Protein AF-A0AAU6WQZ3-F1 (afdb_monomer)

Structure (mmCIF, N/CA/C/O backbone):
data_AF-A0AAU6WQZ3-F1
#
_entry.id   AF-A0AAU6WQZ3-F1
#
loop_
_atom_site.group_PDB
_atom_site.id
_atom_site.type_symbol
_atom_site.label_atom_id
_atom_site.label_alt_id
_atom_site.label_comp_id
_atom_site.label_asym_id
_atom_site.label_entity_id
_atom_site.label_seq_id
_atom_site.pdbx_PDB_ins_code
_atom_site.Cartn_x
_atom_site.Cartn_y
_atom_site.Cartn_z
_atom_site.occupancy
_atom_site.B_iso_or_equiv
_atom_site.auth_seq_id
_atom_site.auth_comp_id
_atom_site.auth_asym_id
_atom_site.auth_atom_id
_atom_site.pdbx_PDB_model_num
ATOM 1 N N . MET A 1 1 ? 31.190 -7.833 -6.721 1.00 37.97 1 MET A N 1
ATOM 2 C CA . MET A 1 1 ? 29.765 -7.660 -7.082 1.00 37.97 1 MET A CA 1
ATOM 3 C C . MET A 1 1 ? 28.971 -7.616 -5.792 1.00 37.97 1 MET A C 1
ATOM 5 O O . MET A 1 1 ? 29.256 -8.399 -4.899 1.00 37.97 1 MET A O 1
ATOM 9 N N . ALA A 1 2 ? 28.107 -6.614 -5.654 1.00 42.84 2 ALA A N 1
ATOM 10 C CA . ALA A 1 2 ? 27.479 -6.228 -4.398 1.00 42.84 2 ALA A CA 1
ATOM 11 C C . ALA A 1 2 ? 26.402 -7.231 -3.954 1.00 42.84 2 ALA A C 1
ATOM 13 O O . ALA A 1 2 ? 25.414 -7.427 -4.655 1.00 42.84 2 ALA A O 1
ATOM 14 N N . THR A 1 3 ? 26.572 -7.816 -2.771 1.00 50.75 3 THR A N 1
ATOM 15 C CA . THR A 1 3 ? 25.489 -8.444 -2.008 1.00 50.75 3 THR A CA 1
ATOM 16 C C . THR A 1 3 ? 24.895 -7.384 -1.091 1.00 50.75 3 THR A C 1
ATOM 18 O O . THR A 1 3 ? 25.421 -7.116 -0.012 1.00 50.75 3 THR A O 1
ATOM 21 N N . VAL A 1 4 ? 23.813 -6.755 -1.537 1.00 49.50 4 VAL A N 1
ATOM 22 C CA . VAL A 1 4 ? 22.929 -5.978 -0.662 1.00 49.50 4 VAL A CA 1
ATOM 23 C C . VAL A 1 4 ? 21.554 -6.632 -0.664 1.00 49.50 4 VAL A C 1
ATOM 25 O O . VAL A 1 4 ? 20.562 -6.061 -1.097 1.00 49.50 4 VAL A O 1
ATOM 28 N N . GLU A 1 5 ? 21.474 -7.864 -0.165 1.00 49.53 5 GLU A N 1
ATOM 29 C CA . GLU A 1 5 ? 20.202 -8.378 0.346 1.00 49.53 5 GLU A CA 1
ATOM 30 C C . GLU A 1 5 ? 19.962 -7.726 1.708 1.00 49.53 5 GLU A C 1
ATOM 32 O O . GLU A 1 5 ? 20.178 -8.294 2.776 1.00 49.53 5 GLU A O 1
ATOM 37 N N . SER A 1 6 ? 19.574 -6.450 1.666 1.00 45.69 6 SER A N 1
ATOM 38 C CA . SER A 1 6 ? 18.989 -5.781 2.815 1.00 45.69 6 SER A CA 1
ATOM 39 C C . SER A 1 6 ? 17.628 -6.418 3.058 1.00 45.69 6 SER A C 1
ATOM 41 O O . SER A 1 6 ? 16.619 -6.002 2.489 1.00 45.69 6 SER A O 1
ATOM 43 N N . SER A 1 7 ? 17.618 -7.437 3.915 1.00 47.62 7 SER A N 1
ATOM 44 C CA . SER A 1 7 ? 16.442 -7.949 4.614 1.00 47.62 7 SER A CA 1
ATOM 45 C C . SER A 1 7 ? 15.855 -6.824 5.464 1.00 47.62 7 SER A C 1
ATOM 47 O O . SER A 1 7 ? 16.036 -6.761 6.679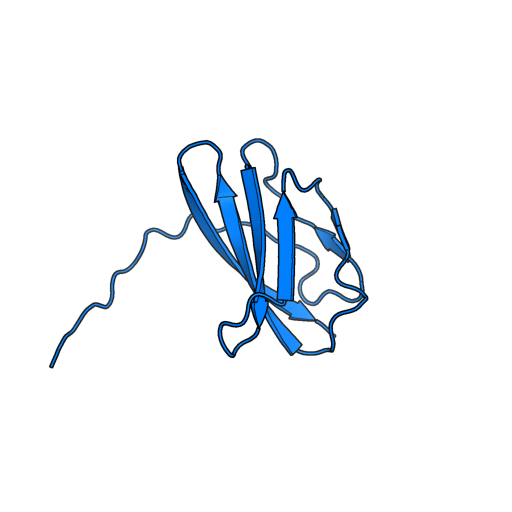 1.00 47.62 7 SER A O 1
ATOM 49 N N . ALA A 1 8 ? 15.201 -5.870 4.802 1.00 49.12 8 ALA A N 1
ATOM 50 C CA . ALA A 1 8 ? 14.405 -4.852 5.447 1.00 49.12 8 ALA A CA 1
ATOM 51 C C . ALA A 1 8 ? 13.352 -5.600 6.257 1.00 49.12 8 ALA A C 1
ATOM 53 O O . ALA A 1 8 ? 12.529 -6.310 5.679 1.00 49.12 8 ALA A O 1
ATOM 54 N N . LYS A 1 9 ? 13.435 -5.480 7.587 1.00 44.78 9 LYS A N 1
ATOM 55 C CA . LYS A 1 9 ? 12.402 -5.875 8.547 1.00 44.78 9 LYS A CA 1
ATOM 56 C C . LYS A 1 9 ? 11.078 -5.319 8.033 1.00 44.78 9 LYS A C 1
ATOM 58 O O . LYS A 1 9 ? 10.767 -4.145 8.216 1.00 44.78 9 LYS A O 1
ATOM 63 N N . LYS A 1 10 ? 10.362 -6.130 7.265 1.00 52.19 10 LYS A N 1
ATOM 64 C CA . LYS A 1 10 ? 9.183 -5.688 6.549 1.00 52.19 10 LYS A CA 1
ATOM 65 C C . LYS A 1 10 ? 8.074 -5.782 7.566 1.00 52.19 10 LYS A C 1
ATOM 67 O O . LYS A 1 10 ? 7.633 -6.880 7.873 1.00 52.19 10 LYS A O 1
ATOM 72 N N . SER A 1 11 ? 7.674 -4.654 8.139 1.00 58.03 11 SER A N 1
ATOM 73 C CA . SER A 1 11 ? 6.373 -4.588 8.790 1.00 58.03 11 SER A CA 1
ATOM 74 C C . SER A 1 11 ? 5.360 -5.103 7.765 1.00 58.03 11 SER A C 1
ATOM 76 O O . SER A 1 11 ? 5.151 -4.502 6.710 1.00 58.03 11 SER A O 1
ATOM 78 N N . GLU A 1 12 ? 4.859 -6.316 7.985 1.00 65.88 12 GLU A N 1
ATOM 79 C CA . GLU A 1 12 ? 3.989 -7.004 7.040 1.00 65.88 12 GLU A CA 1
ATOM 80 C C . GLU A 1 12 ? 2.618 -6.348 7.106 1.00 65.88 12 GLU A C 1
ATOM 82 O O . GLU A 1 12 ? 1.766 -6.685 7.929 1.00 65.88 12 GLU A O 1
ATOM 87 N N . ILE A 1 13 ? 2.414 -5.352 6.248 1.00 80.31 13 ILE A N 1
ATOM 88 C CA . ILE A 1 13 ? 1.104 -4.746 6.097 1.00 80.31 13 ILE A CA 1
ATOM 89 C C . ILE A 1 13 ? 0.125 -5.763 5.512 1.00 80.31 13 ILE A C 1
ATOM 91 O O . ILE A 1 13 ? 0.362 -6.363 4.461 1.00 80.31 13 ILE A O 1
ATOM 95 N N . LYS A 1 14 ? -0.995 -5.950 6.212 1.00 84.25 14 LYS A N 1
ATOM 96 C CA . LYS A 1 14 ? -2.074 -6.846 5.802 1.00 84.25 14 LYS A CA 1
ATOM 97 C C . LYS A 1 14 ? -3.017 -6.109 4.862 1.00 84.25 14 LYS A C 1
ATOM 99 O O . LYS A 1 14 ? -3.650 -5.127 5.255 1.00 84.25 14 LYS A O 1
ATOM 104 N N . VAL A 1 15 ? -3.122 -6.616 3.640 1.00 87.44 15 VAL A N 1
ATOM 105 C CA . VAL A 1 15 ? -4.050 -6.127 2.617 1.00 87.44 15 VAL A CA 1
ATOM 106 C C . VAL A 1 15 ? -5.025 -7.236 2.231 1.00 87.44 15 VAL A C 1
ATOM 108 O O . VAL A 1 15 ? -4.630 -8.398 2.135 1.00 87.44 15 VAL A O 1
ATOM 111 N N . TYR A 1 16 ? -6.298 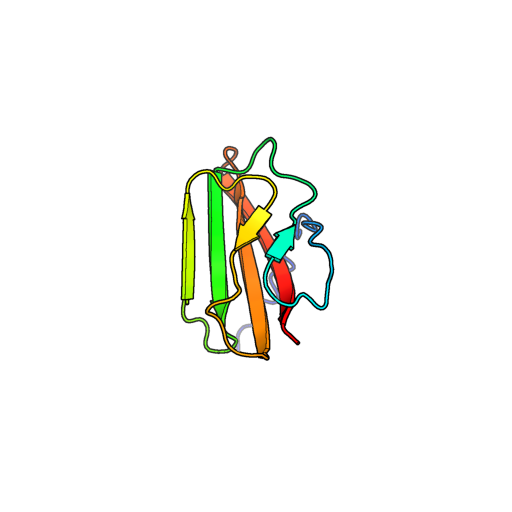-6.904 2.042 1.00 89.06 16 TYR A N 1
ATOM 112 C CA . TYR A 1 16 ? -7.358 -7.864 1.726 1.00 89.06 16 TYR A CA 1
ATOM 113 C C . TYR A 1 16 ? -8.495 -7.201 0.938 1.00 89.06 16 TYR A C 1
ATOM 115 O O . TYR A 1 16 ? -8.688 -6.008 1.068 1.00 89.06 16 TYR A O 1
ATOM 123 N N . PRO A 1 17 ? -9.286 -7.934 0.145 1.00 88.81 17 PRO A N 1
ATOM 124 C CA . PRO A 1 17 ? -9.002 -9.283 -0.323 1.00 88.81 17 PRO A CA 1
ATOM 125 C C . PRO A 1 17 ? -7.799 -9.281 -1.277 1.00 88.81 17 PRO A C 1
ATOM 127 O O . PRO A 1 17 ? -7.587 -8.338 -2.028 1.00 88.81 17 PRO A O 1
ATOM 130 N N . ASN A 1 18 ? -6.994 -10.341 -1.251 1.00 85.00 18 ASN A N 1
ATOM 131 C CA . ASN A 1 18 ? -5.960 -10.579 -2.254 1.00 85.00 18 ASN A CA 1
ATOM 132 C C . ASN A 1 18 ? -6.209 -11.972 -2.846 1.00 85.00 18 ASN A C 1
ATOM 134 O O . ASN A 1 18 ? -6.052 -12.950 -2.112 1.00 85.00 18 ASN A O 1
ATOM 138 N N . PRO A 1 19 ? -6.623 -12.102 -4.120 1.00 88.75 19 PRO A N 1
ATOM 139 C CA . PRO A 1 19 ? -6.736 -11.063 -5.153 1.00 88.75 19 PRO A CA 1
ATOM 140 C C . PRO A 1 19 ? -7.921 -10.095 -4.976 1.00 88.75 19 PRO A C 1
ATOM 142 O O . PRO A 1 19 ? -8.994 -10.515 -4.543 1.00 88.75 19 PRO A O 1
ATOM 145 N N . PHE A 1 20 ? -7.754 -8.830 -5.370 1.00 90.38 20 PHE A N 1
ATOM 146 C CA . PHE A 1 20 ? -8.813 -7.808 -5.376 1.00 90.38 20 PHE A CA 1
ATOM 147 C C . PHE A 1 20 ? -9.367 -7.565 -6.792 1.00 90.38 20 PHE A C 1
ATOM 149 O O . PHE A 1 20 ? -8.718 -7.908 -7.779 1.00 90.38 20 PHE A O 1
ATOM 156 N N . LYS A 1 21 ? -10.566 -6.971 -6.893 1.00 87.62 21 LYS A N 1
ATOM 157 C CA . LYS A 1 21 ? -11.187 -6.549 -8.169 1.00 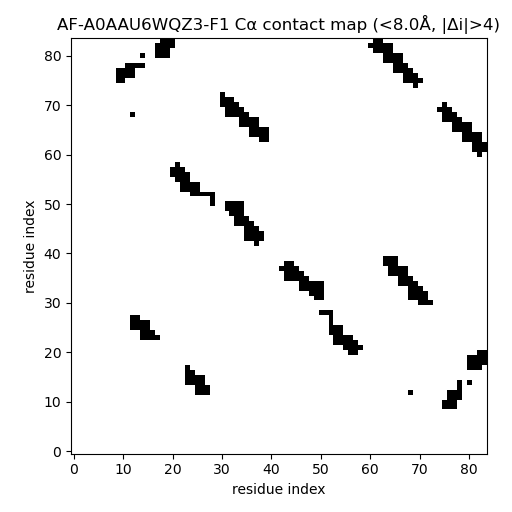87.62 21 LYS A CA 1
ATOM 158 C C . LYS A 1 21 ? -11.120 -5.031 -8.342 1.00 87.62 21 LYS A C 1
ATOM 160 O O . LYS A 1 21 ? -10.390 -4.508 -9.181 1.00 87.62 21 LYS A O 1
ATOM 165 N N . GLU A 1 22 ? -11.859 -4.312 -7.504 1.00 88.19 22 GLU A N 1
ATOM 166 C CA . GLU A 1 22 ? -12.010 -2.855 -7.611 1.00 88.19 22 GLU A CA 1
ATOM 167 C C . GLU A 1 22 ? -11.525 -2.123 -6.366 1.00 88.19 22 GLU A C 1
ATOM 169 O O . GLU A 1 22 ? -10.926 -1.056 -6.478 1.00 88.19 22 GLU A O 1
ATOM 174 N N . VAL A 1 23 ? -11.734 -2.715 -5.191 1.00 89.56 23 VAL A N 1
ATOM 175 C CA . VAL A 1 23 ? -11.361 -2.132 -3.903 1.00 89.56 23 VAL A CA 1
ATOM 176 C C . VAL A 1 23 ? -10.420 -3.080 -3.171 1.00 89.56 23 VAL A C 1
ATOM 178 O O . VAL A 1 23 ? -10.670 -4.285 -3.105 1.00 89.56 23 VAL A O 1
ATOM 181 N N . LEU A 1 24 ? -9.330 -2.530 -2.639 1.00 90.00 24 LEU A N 1
ATOM 182 C CA . LEU A 1 24 ? -8.401 -3.217 -1.748 1.00 90.00 24 LEU A CA 1
ATOM 183 C C . LEU A 1 24 ? -8.466 -2.567 -0.370 1.00 90.00 24 LEU A C 1
ATOM 185 O O . LEU A 1 24 ? -8.374 -1.352 -0.255 1.00 90.00 24 LEU A O 1
ATOM 189 N N . TYR A 1 25 ? -8.569 -3.370 0.672 1.00 89.25 25 TYR A N 1
ATOM 190 C CA . TYR A 1 25 ? -8.603 -2.922 2.052 1.00 89.25 25 TYR A CA 1
ATOM 191 C C . TYR A 1 25 ? -7.262 -3.114 2.743 1.00 89.25 25 TYR A C 1
ATOM 193 O O . TYR A 1 25 ? -6.527 -4.067 2.472 1.00 89.25 25 TYR A O 1
ATOM 201 N N . ILE A 1 26 ? -6.960 -2.211 3.671 1.00 87.88 26 ILE A N 1
ATOM 202 C CA . ILE A 1 26 ? -5.751 -2.242 4.491 1.00 87.88 26 ILE A CA 1
ATOM 203 C C . ILE A 1 26 ? -6.166 -2.438 5.952 1.00 87.88 26 ILE A C 1
ATOM 205 O O . ILE A 1 26 ? -6.956 -1.664 6.488 1.00 87.88 26 ILE A O 1
ATOM 209 N N . ALA A 1 27 ? -5.637 -3.478 6.606 1.00 81.69 27 ALA A N 1
ATOM 210 C CA . ALA A 1 27 ? -5.988 -3.798 7.996 1.00 81.69 27 ALA A CA 1
ATOM 211 C C . ALA A 1 27 ? -5.454 -2.772 9.006 1.00 81.69 27 ALA A C 1
ATOM 213 O O . ALA A 1 27 ? -5.981 -2.669 10.109 1.00 81.69 27 ALA A O 1
ATOM 214 N N . ASP A 1 28 ? -4.411 -2.035 8.628 1.00 74.69 28 ASP A N 1
ATOM 215 C CA . ASP A 1 28 ? -3.651 -1.166 9.516 1.00 74.69 28 ASP A CA 1
ATOM 216 C C . ASP A 1 28 ? -3.521 0.240 8.914 1.00 74.69 28 ASP A C 1
ATOM 218 O O . ASP A 1 28 ? -2.560 0.548 8.216 1.00 74.69 28 ASP A O 1
ATOM 222 N N . THR A 1 29 ? -4.545 1.075 9.122 1.00 74.69 29 THR A N 1
ATOM 223 C CA . THR A 1 29 ? -4.584 2.478 8.656 1.00 74.69 29 THR A CA 1
ATOM 224 C C . THR A 1 29 ? -4.384 3.504 9.766 1.00 74.69 29 THR A C 1
ATOM 226 O O . THR A 1 29 ? -4.226 4.688 9.479 1.00 74.69 29 THR A O 1
ATOM 229 N N . LYS A 1 30 ? -4.347 3.070 11.035 1.00 74.25 30 LYS A N 1
ATOM 230 C CA . LYS A 1 30 ? -4.270 3.963 12.207 1.00 74.25 30 LYS A CA 1
ATOM 231 C C . LYS A 1 30 ? -3.071 4.908 12.166 1.00 74.25 30 LYS A C 1
ATOM 233 O O . LYS A 1 30 ? -3.183 6.060 12.579 1.00 74.25 30 LYS A O 1
ATOM 238 N N . GLU A 1 31 ? -1.949 4.437 11.640 1.00 81.69 31 GLU A N 1
ATOM 239 C CA . GLU A 1 31 ? -0.699 5.197 11.597 1.00 81.69 31 GLU A CA 1
ATOM 240 C C . GLU A 1 31 ? -0.222 5.458 10.170 1.00 81.69 31 GLU A C 1
ATOM 242 O O . GLU A 1 31 ? 0.927 5.834 9.950 1.00 81.69 31 GLU A O 1
ATOM 247 N N . VAL A 1 32 ? -1.101 5.297 9.182 1.00 86.81 32 VAL A N 1
ATOM 248 C CA . VAL A 1 32 ? -0.748 5.501 7.780 1.00 86.81 32 VAL A CA 1
ATOM 249 C C . VAL A 1 32 ? -0.774 6.987 7.441 1.00 86.81 32 VAL A C 1
ATOM 251 O O . VAL A 1 32 ? -1.731 7.705 7.721 1.00 86.81 32 VAL A O 1
ATOM 254 N N . LYS A 1 33 ? 0.311 7.455 6.826 1.00 89.00 33 LYS A N 1
ATOM 255 C CA . LYS A 1 33 ? 0.451 8.805 6.276 1.00 89.00 33 LYS A CA 1
ATOM 256 C C . LYS A 1 33 ? 0.033 8.836 4.807 1.00 89.00 33 LYS A C 1
ATOM 258 O O . LYS A 1 33 ? -0.730 9.705 4.395 1.00 89.00 33 LYS A O 1
ATOM 263 N N . SER A 1 34 ? 0.524 7.879 4.023 1.00 90.06 34 SER A N 1
ATOM 264 C CA . SER A 1 34 ? 0.305 7.829 2.574 1.00 90.06 34 SER A CA 1
ATOM 265 C C . SER A 1 34 ? 0.433 6.398 2.066 1.00 90.06 34 SER A C 1
ATOM 267 O O . SER A 1 34 ? 1.250 5.633 2.577 1.00 90.06 34 SER A O 1
ATOM 269 N N . VAL A 1 35 ? -0.314 6.043 1.024 1.00 90.50 35 VAL A N 1
ATOM 270 C CA . VAL A 1 35 ? -0.155 4.776 0.304 1.00 90.50 35 VAL A CA 1
ATOM 271 C C . VAL A 1 35 ? 0.130 5.060 -1.160 1.00 90.50 35 VAL A C 1
ATOM 273 O O . VAL A 1 35 ? -0.596 5.801 -1.813 1.00 90.50 35 VAL A O 1
ATOM 276 N N . SER A 1 36 ? 1.172 4.431 -1.683 1.00 91.06 36 SER A N 1
ATOM 277 C CA . SER A 1 36 ? 1.545 4.465 -3.089 1.00 91.06 36 SER A CA 1
ATOM 278 C C . SER A 1 36 ? 1.478 3.064 -3.669 1.00 91.06 36 SER A C 1
ATOM 280 O O . SER A 1 36 ? 2.087 2.127 -3.159 1.00 91.06 36 SER A O 1
ATOM 282 N N . VAL A 1 37 ? 0.750 2.927 -4.764 1.00 91.56 37 VAL A N 1
ATOM 283 C CA . VAL A 1 37 ? 0.630 1.701 -5.538 1.00 91.56 37 VAL A CA 1
ATOM 284 C C . VAL A 1 37 ? 1.532 1.822 -6.751 1.00 91.56 37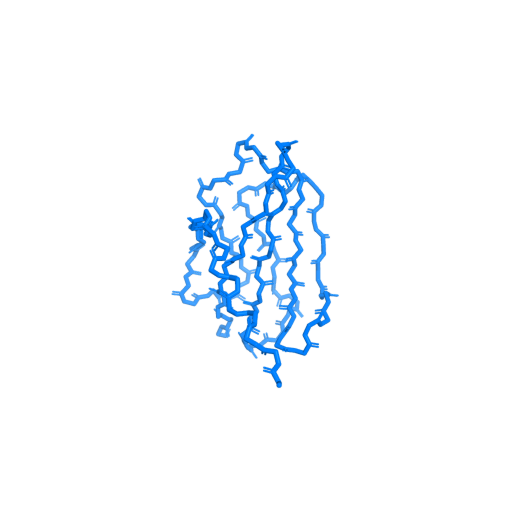 VAL A C 1
ATOM 286 O O . VAL A 1 37 ? 1.402 2.764 -7.532 1.00 91.56 37 VAL A O 1
ATOM 289 N N . ALA A 1 38 ? 2.445 0.872 -6.901 1.00 91.81 38 ALA A N 1
ATOM 290 C CA . ALA A 1 38 ? 3.346 0.766 -8.034 1.00 91.81 38 ALA A CA 1
ATOM 291 C C . ALA A 1 38 ? 3.097 -0.524 -8.818 1.00 91.81 38 ALA A C 1
ATOM 293 O O . ALA A 1 38 ? 2.728 -1.548 -8.250 1.00 91.81 38 ALA A O 1
ATOM 294 N N . ASP A 1 39 ? 3.299 -0.471 -10.126 1.00 91.12 39 ASP A N 1
ATOM 295 C CA . ASP A 1 39 ? 3.289 -1.646 -10.997 1.00 91.12 39 ASP A CA 1
ATOM 296 C C . ASP A 1 39 ? 4.611 -2.442 -10.889 1.00 9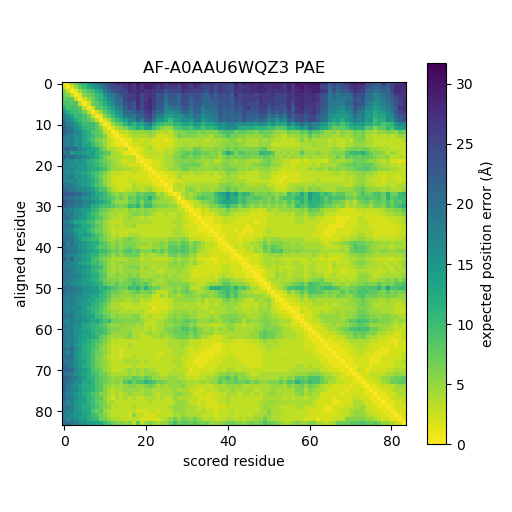1.12 39 ASP A C 1
ATOM 298 O O . ASP A 1 39 ? 5.590 -1.959 -10.310 1.00 91.12 39 ASP A O 1
ATOM 302 N N . VAL A 1 40 ? 4.677 -3.645 -11.475 1.00 86.00 40 VAL A N 1
ATOM 303 C CA . VAL A 1 40 ? 5.910 -4.454 -11.578 1.00 86.00 40 VAL A CA 1
ATOM 304 C C . VAL A 1 40 ? 7.085 -3.705 -12.212 1.00 86.00 40 VAL A C 1
ATOM 306 O O . VAL A 1 40 ? 8.236 -3.998 -11.901 1.00 86.00 40 VAL A O 1
ATOM 309 N N . SER A 1 41 ? 6.807 -2.701 -13.048 1.00 87.12 41 SER A N 1
ATOM 310 C CA . SER A 1 41 ? 7.827 -1.834 -13.657 1.00 87.12 41 SER A CA 1
ATOM 311 C C . SER A 1 41 ? 8.383 -0.763 -12.700 1.00 87.12 41 SER A C 1
ATOM 313 O O . SER A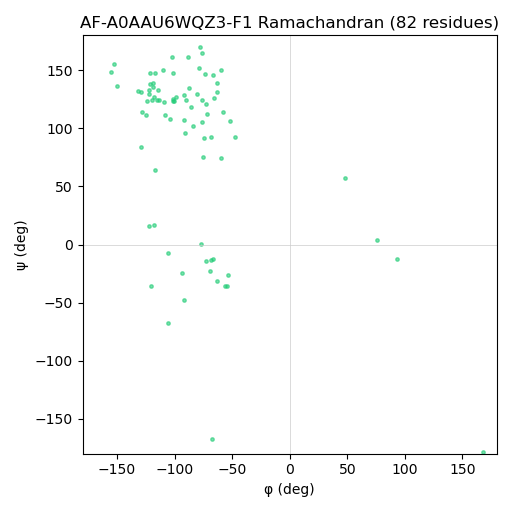 1 41 ? 9.176 0.078 -13.116 1.00 87.12 41 SER A O 1
ATOM 315 N N . GLY A 1 42 ? 7.920 -0.713 -11.444 1.00 83.56 42 GLY A N 1
ATOM 316 C CA . GLY A 1 42 ? 8.301 0.304 -10.455 1.00 83.56 42 GLY A CA 1
ATOM 317 C C . GLY A 1 42 ? 7.641 1.673 -10.662 1.00 83.56 42 GLY A C 1
ATOM 318 O O . GLY A 1 42 ? 7.923 2.615 -9.922 1.00 83.56 42 GLY A O 1
ATOM 319 N N . ARG A 1 43 ? 6.744 1.804 -11.647 1.00 88.19 43 ARG A N 1
ATOM 320 C CA . ARG A 1 43 ? 5.979 3.034 -11.882 1.00 88.19 43 ARG A CA 1
ATOM 321 C C . ARG A 1 43 ? 4.865 3.156 -10.856 1.00 88.19 43 ARG A C 1
ATOM 323 O O . ARG A 1 43 ? 4.027 2.264 -10.762 1.00 88.19 43 ARG A O 1
ATOM 330 N N . VAL A 1 44 ? 4.836 4.270 -10.128 1.00 90.75 44 VAL A N 1
ATOM 331 C CA . VAL A 1 44 ? 3.739 4.601 -9.214 1.00 90.75 44 VAL A CA 1
ATOM 332 C C . VAL A 1 44 ? 2.516 4.974 -10.044 1.00 90.75 44 VAL A C 1
ATOM 334 O O . VAL A 1 44 ? 2.518 5.978 -10.748 1.00 90.75 44 VAL A O 1
ATOM 337 N N . VAL A 1 45 ? 1.492 4.131 -9.981 1.00 90.25 45 VAL A N 1
ATOM 338 C CA . VAL A 1 45 ? 0.243 4.283 -10.736 1.00 90.25 45 VAL A CA 1
ATOM 339 C C . VAL A 1 45 ? -0.825 5.014 -9.932 1.00 90.25 45 VAL A C 1
ATOM 341 O O . VAL A 1 45 ? -1.718 5.624 -10.510 1.00 90.25 45 VAL A O 1
ATOM 344 N N . LYS A 1 46 ? -0.743 4.971 -8.597 1.00 88.81 46 LYS A N 1
ATOM 345 C CA . LYS A 1 46 ? -1.679 5.673 -7.717 1.00 88.81 46 LYS A CA 1
ATOM 346 C C . LYS A 1 46 ? -0.987 6.058 -6.418 1.00 88.81 46 LYS A C 1
ATOM 348 O O . LYS A 1 46 ? -0.279 5.241 -5.841 1.00 88.81 46 LYS A O 1
ATOM 353 N N . THR A 1 47 ? -1.217 7.275 -5.944 1.00 89.69 47 THR A N 1
ATOM 354 C CA . THR A 1 47 ? -0.780 7.730 -4.619 1.00 89.69 47 THR A CA 1
ATOM 355 C C . THR A 1 47 ? -1.973 8.339 -3.915 1.00 89.69 47 THR A C 1
ATOM 357 O O . THR A 1 47 ? -2.707 9.126 -4.503 1.00 89.69 47 THR A O 1
ATOM 360 N N . ILE A 1 48 ? -2.184 7.928 -2.673 1.00 88.38 48 ILE A N 1
ATOM 361 C CA . ILE A 1 48 ? -3.316 8.329 -1.854 1.00 88.38 48 ILE A CA 1
ATOM 362 C C . ILE A 1 48 ? -2.738 8.819 -0.535 1.00 88.38 48 ILE A C 1
ATOM 364 O O . ILE A 1 48 ? -2.112 8.063 0.211 1.00 88.38 48 ILE A O 1
ATOM 368 N N . GLU A 1 49 ? -2.905 10.106 -0.274 1.00 87.31 49 GLU A N 1
ATOM 369 C CA . GLU A 1 49 ? -2.505 10.732 0.980 1.00 87.31 49 GLU A CA 1
ATOM 370 C C . GLU A 1 49 ? -3.641 10.603 1.990 1.00 87.31 49 GLU A C 1
ATOM 372 O O . GLU A 1 49 ? -4.797 10.824 1.643 1.00 87.31 49 GLU A O 1
ATOM 377 N N . ASN A 1 50 ? -3.320 10.228 3.231 1.00 80.25 50 ASN A N 1
ATOM 378 C CA . ASN A 1 50 ? -4.303 9.884 4.265 1.00 80.25 50 ASN A CA 1
ATOM 379 C C . ASN A 1 50 ? -5.381 8.902 3.753 1.00 80.25 50 ASN A C 1
ATOM 381 O O . ASN A 1 50 ? -6.572 9.215 3.791 1.00 80.25 50 ASN A O 1
ATOM 385 N N . PRO A 1 51 ? -4.982 7.721 3.241 1.00 80.50 51 PRO A N 1
ATOM 386 C CA . PRO A 1 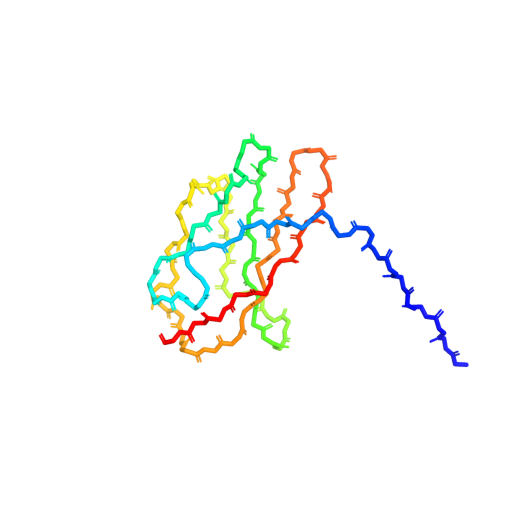51 ? -5.943 6.741 2.769 1.00 80.50 51 PRO A CA 1
ATOM 387 C C . PRO A 1 51 ? -6.812 6.271 3.932 1.00 80.50 51 PRO A C 1
ATOM 389 O O . PRO A 1 51 ? -6.321 6.011 5.034 1.00 80.50 51 PRO A O 1
ATOM 392 N N . GLY A 1 52 ? -8.105 6.122 3.659 1.00 81.25 52 GLY A N 1
ATOM 393 C CA . GLY A 1 52 ? -8.980 5.347 4.523 1.00 81.25 52 GLY A CA 1
ATOM 394 C C . GLY A 1 52 ? -8.623 3.860 4.480 1.00 81.25 52 GLY A C 1
ATOM 395 O O . GLY A 1 52 ? -7.603 3.437 3.936 1.00 81.25 52 GLY A O 1
ATOM 396 N N . ASN A 1 53 ? -9.510 3.038 5.028 1.00 84.62 53 ASN A N 1
ATOM 397 C CA . ASN A 1 53 ? -9.386 1.581 4.996 1.00 84.62 53 ASN A CA 1
ATOM 398 C C . ASN A 1 53 ? -9.557 0.995 3.593 1.00 84.62 53 ASN A C 1
ATOM 400 O O . ASN A 1 53 ? -9.229 -0.171 3.411 1.00 84.62 53 ASN A O 1
ATOM 404 N N . GLU A 1 54 ? -10.049 1.784 2.636 1.00 87.12 54 GLU A N 1
ATOM 405 C CA . GLU A 1 54 ? -10.472 1.355 1.304 1.00 87.12 54 GLU A CA 1
ATOM 406 C C . GLU A 1 54 ? -9.646 2.068 0.232 1.00 87.12 54 GLU A C 1
ATOM 408 O O . GLU A 1 54 ? -9.579 3.298 0.174 1.00 87.12 54 GLU A O 1
ATOM 413 N N . LEU A 1 55 ? -9.014 1.292 -0.641 1.00 87.50 55 LEU A N 1
ATOM 414 C CA . LEU A 1 55 ? -8.286 1.779 -1.801 1.00 87.50 55 LEU A CA 1
ATOM 415 C C . LEU A 1 55 ? -9.058 1.443 -3.069 1.00 87.50 55 LEU A C 1
ATOM 417 O O . LEU A 1 55 ? -9.110 0.288 -3.491 1.00 87.50 55 LEU A O 1
ATOM 421 N N . HIS A 1 56 ? -9.585 2.477 -3.717 1.00 87.56 56 HIS A N 1
ATOM 422 C CA . HIS A 1 56 ? -10.233 2.359 -5.018 1.00 87.56 56 HIS A CA 1
ATOM 423 C C . HIS A 1 56 ? -9.182 2.211 -6.120 1.00 87.56 56 HIS A C 1
ATOM 425 O O . HIS A 1 56 ? -8.504 3.163 -6.514 1.00 87.56 56 HIS A O 1
ATOM 431 N N . LEU A 1 57 ? -9.056 0.991 -6.623 1.00 87.31 57 LEU A N 1
ATOM 432 C CA . LEU A 1 57 ? -8.078 0.553 -7.615 1.00 87.31 57 LEU A CA 1
ATOM 433 C C . LEU A 1 57 ? -8.771 -0.031 -8.861 1.00 87.31 57 LEU A C 1
ATOM 435 O O . LEU A 1 57 ? -8.130 -0.706 -9.664 1.00 87.31 57 LEU A O 1
ATOM 439 N N . GLY A 1 58 ? -10.074 0.227 -9.032 1.00 84.06 58 GLY A N 1
ATOM 440 C CA . GLY A 1 58 ? -10.904 -0.220 -10.159 1.00 84.06 58 GLY A CA 1
ATOM 441 C C . GLY A 1 58 ? -10.350 0.169 -11.528 1.00 84.06 58 GLY A C 1
ATOM 442 O O . GLY A 1 58 ? -10.370 -0.647 -12.441 1.00 84.06 58 GLY A O 1
ATOM 443 N N . GLU A 1 59 ? -9.739 1.347 -11.617 1.00 85.25 59 GLU A N 1
ATOM 444 C CA . GLU A 1 59 ? -9.169 1.919 -12.844 1.00 85.25 59 GLU A CA 1
ATOM 445 C C . GLU A 1 59 ? -7.873 1.231 -13.311 1.00 85.25 59 GLU A C 1
ATOM 447 O O . GLU A 1 59 ? -7.430 1.438 -14.436 1.00 85.25 59 GLU A O 1
ATOM 452 N N . LEU A 1 60 ? -7.240 0.424 -12.451 1.00 86.12 60 LEU A N 1
ATOM 453 C CA . LEU A 1 60 ? -6.043 -0.342 -12.803 1.00 86.12 60 LEU A CA 1
ATOM 454 C C . LEU A 1 60 ? -6.411 -1.600 -13.597 1.00 86.12 60 LEU A C 1
ATOM 456 O O . LEU A 1 60 ? -7.478 -2.173 -13.395 1.00 86.12 60 LEU A O 1
ATOM 460 N N . HIS A 1 61 ? -5.513 -2.074 -14.457 1.00 87.88 61 HIS A N 1
ATOM 461 C CA . HIS A 1 61 ? -5.686 -3.353 -15.150 1.00 87.88 61 HIS A CA 1
ATOM 462 C C . HIS A 1 61 ? -5.403 -4.552 -14.233 1.00 87.88 61 HIS A C 1
ATOM 464 O O . HIS A 1 61 ? -4.814 -4.416 -13.164 1.00 87.88 61 HIS A O 1
ATOM 470 N N . SER A 1 62 ? -5.825 -5.748 -14.640 1.00 89.00 62 SER A N 1
ATOM 471 C CA . SER A 1 62 ? -5.470 -6.989 -13.944 1.00 89.00 62 SER A CA 1
ATOM 472 C C . SER A 1 62 ? -3.958 -7.211 -14.008 1.00 89.00 62 SER A C 1
ATOM 474 O O . SER A 1 62 ? -3.346 -7.096 -15.069 1.00 89.00 62 SER A O 1
ATOM 476 N N . GLY A 1 63 ? -3.338 -7.508 -12.869 1.00 90.00 63 GLY A N 1
ATOM 477 C CA . GLY A 1 63 ? -1.884 -7.523 -12.765 1.00 90.00 63 GLY A CA 1
ATOM 478 C C . GLY A 1 63 ? -1.377 -7.593 -11.331 1.00 90.00 63 GLY A C 1
ATOM 479 O O . GLY A 1 63 ? -2.146 -7.683 -10.371 1.00 90.00 63 GLY A O 1
ATOM 480 N N . VAL A 1 64 ? -0.055 -7.576 -11.185 1.00 90.62 64 VAL A N 1
ATOM 481 C CA . VAL A 1 64 ? 0.609 -7.572 -9.879 1.00 90.62 64 VAL A CA 1
ATOM 482 C C . VAL A 1 64 ? 1.018 -6.149 -9.538 1.00 90.62 64 VAL A C 1
ATOM 484 O O . VAL A 1 64 ? 1.746 -5.508 -10.287 1.00 90.62 64 VAL A O 1
ATOM 487 N N . TYR A 1 65 ? 0.603 -5.693 -8.363 1.00 91.31 65 TYR A N 1
ATOM 488 C CA . TYR A 1 65 ? 0.908 -4.367 -7.852 1.00 91.31 65 TYR A CA 1
ATOM 489 C C . TYR A 1 65 ? 1.649 -4.450 -6.517 1.00 91.31 65 TYR A C 1
ATOM 491 O O . TYR A 1 65 ? 1.446 -5.351 -5.698 1.00 91.31 65 TYR A O 1
ATOM 499 N N . LEU A 1 66 ? 2.524 -3.480 -6.294 1.00 90.31 66 LEU A N 1
ATOM 500 C CA . LEU A 1 66 ? 3.268 -3.253 -5.066 1.00 90.31 66 LEU A CA 1
ATOM 501 C C . LEU A 1 66 ? 2.631 -2.078 -4.330 1.00 90.31 66 LEU A C 1
ATOM 503 O O . LEU A 1 66 ? 2.759 -0.926 -4.735 1.00 90.31 66 LEU A O 1
ATOM 507 N N . VAL A 1 67 ? 1.948 -2.376 -3.233 1.00 89.75 67 VAL A N 1
ATOM 508 C CA . VAL A 1 67 ? 1.324 -1.383 -2.362 1.00 89.75 67 VAL A CA 1
ATOM 509 C C . VAL A 1 67 ? 2.328 -1.015 -1.284 1.00 89.75 67 VAL A C 1
ATOM 511 O O . VAL A 1 67 ? 2.606 -1.813 -0.393 1.00 89.75 67 VAL A O 1
ATOM 514 N N . THR A 1 68 ? 2.899 0.178 -1.380 1.00 89.56 68 THR A N 1
ATOM 515 C CA . THR A 1 68 ? 3.828 0.732 -0.397 1.00 89.56 68 THR A CA 1
ATOM 516 C C . THR A 1 68 ? 3.106 1.730 0.484 1.00 89.56 68 THR A C 1
ATOM 518 O O . THR A 1 68 ? 2.515 2.692 0.011 1.00 89.56 68 THR A O 1
ATOM 521 N N . VAL A 1 69 ? 3.177 1.512 1.782 1.00 89.00 69 VAL A N 1
ATOM 522 C CA . VAL A 1 69 ? 2.506 2.289 2.808 1.00 89.00 69 VAL A CA 1
ATOM 523 C C . VAL A 1 69 ? 3.567 3.007 3.613 1.00 89.00 69 VAL A C 1
ATOM 525 O O . VAL A 1 69 ? 4.495 2.387 4.125 1.00 89.00 69 VAL A O 1
ATOM 528 N N . THR A 1 70 ? 3.441 4.322 3.692 1.00 88.94 70 THR A N 1
ATOM 529 C CA . THR A 1 70 ? 4.290 5.182 4.508 1.00 88.94 70 THR A CA 1
ATOM 530 C C . THR A 1 70 ? 3.531 5.521 5.774 1.00 88.94 70 THR A C 1
ATOM 532 O O . THR A 1 70 ? 2.424 6.056 5.705 1.00 88.94 70 THR A O 1
ATOM 535 N N . TYR A 1 71 ? 4.124 5.216 6.920 1.00 87.75 71 TYR A N 1
ATOM 536 C CA . TYR A 1 71 ? 3.553 5.491 8.231 1.00 87.75 71 TYR A CA 1
ATOM 537 C C . TYR A 1 71 ? 3.955 6.883 8.713 1.00 87.75 71 TYR A C 1
ATOM 539 O O . TYR A 1 71 ? 4.922 7.479 8.231 1.00 87.75 71 TYR A O 1
ATOM 547 N N . LYS A 1 72 ? 3.211 7.409 9.684 1.00 87.25 72 LYS A N 1
ATOM 548 C CA . LYS A 1 72 ? 3.498 8.699 10.322 1.00 87.25 72 LYS A CA 1
ATOM 549 C C . LYS A 1 72 ? 4.833 8.695 11.069 1.00 87.25 72 LYS A C 1
ATOM 551 O O . LYS A 1 72 ? 5.512 9.713 11.060 1.00 87.25 72 LYS A O 1
ATOM 556 N N . ASP A 1 73 ? 5.231 7.542 11.602 1.00 85.19 73 ASP A N 1
ATOM 557 C CA . ASP A 1 73 ? 6.533 7.301 12.240 1.00 85.19 73 ASP A CA 1
ATOM 558 C C . ASP A 1 73 ? 7.726 7.378 11.255 1.00 85.19 73 ASP A C 1
ATOM 560 O O . ASP A 1 73 ? 8.883 7.451 11.648 1.00 85.19 73 ASP A O 1
ATOM 564 N N . GLY A 1 74 ? 7.465 7.397 9.941 1.00 81.19 74 GLY A N 1
ATOM 565 C CA . GLY A 1 74 ? 8.495 7.409 8.894 1.00 81.19 74 GLY A CA 1
ATOM 566 C C . GLY A 1 74 ? 8.869 6.016 8.380 1.00 81.19 74 GLY A C 1
ATOM 567 O O . GLY A 1 74 ? 9.464 5.894 7.305 1.00 81.19 74 GLY A O 1
ATOM 568 N N . SER A 1 75 ? 8.442 4.970 9.090 1.00 85.31 75 SER A N 1
ATOM 569 C CA . SER A 1 75 ? 8.504 3.577 8.650 1.00 85.31 75 SER A CA 1
ATOM 570 C C . SER A 1 75 ? 7.720 3.348 7.348 1.00 85.31 75 SER A C 1
ATOM 572 O O . SER A 1 75 ? 6.740 4.040 7.055 1.00 85.31 75 SER A O 1
ATOM 574 N N . ARG A 1 76 ? 8.155 2.373 6.538 1.00 86.62 76 ARG A N 1
ATOM 575 C CA . ARG A 1 76 ? 7.523 2.023 5.254 1.00 86.62 76 ARG A CA 1
ATOM 576 C C . ARG A 1 76 ? 7.304 0.516 5.156 1.00 86.62 76 ARG A C 1
ATOM 578 O O . ARG A 1 76 ? 8.236 -0.253 5.376 1.00 86.62 76 ARG A O 1
ATOM 585 N N . SER A 1 77 ? 6.105 0.110 4.757 1.00 87.00 77 SER A N 1
ATOM 586 C CA . SER A 1 77 ? 5.729 -1.293 4.559 1.00 87.00 77 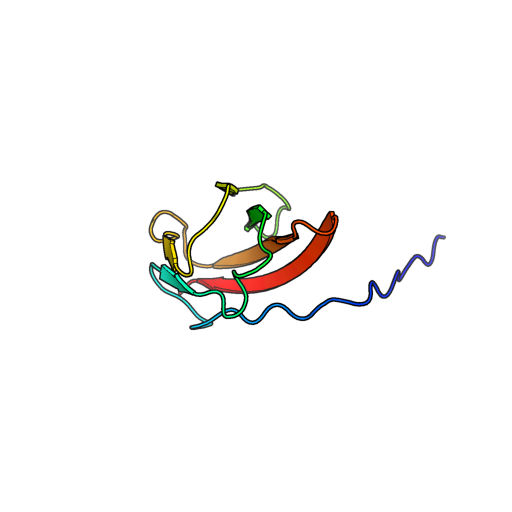SER A CA 1
ATOM 587 C C . SER A 1 77 ? 5.287 -1.511 3.128 1.00 87.00 77 SER A C 1
ATOM 589 O O . SER A 1 77 ? 4.531 -0.709 2.596 1.00 87.00 77 SER A O 1
ATOM 591 N N . THR A 1 78 ? 5.694 -2.611 2.501 1.00 87.44 78 THR A N 1
ATOM 592 C CA .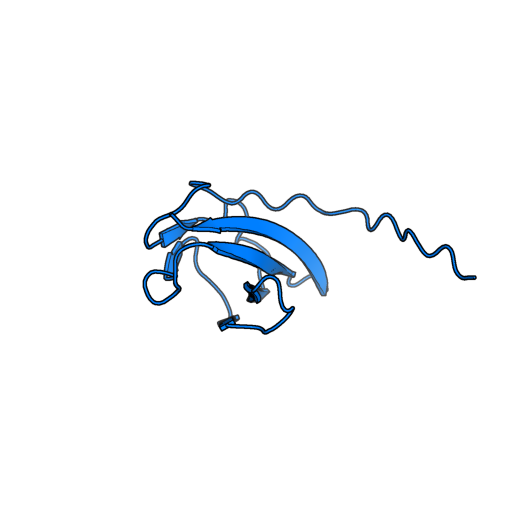 THR A 1 78 ? 5.267 -2.919 1.128 1.00 87.44 78 THR A CA 1
ATOM 593 C C . THR A 1 78 ? 4.601 -4.285 1.069 1.00 87.44 78 THR A C 1
ATOM 595 O O . THR A 1 78 ? 5.237 -5.292 1.386 1.00 87.44 78 THR A O 1
ATOM 598 N N . ALA A 1 79 ? 3.363 -4.342 0.591 1.00 87.81 79 ALA A N 1
ATOM 599 C CA . ALA A 1 79 ? 2.640 -5.578 0.309 1.00 87.81 79 ALA A CA 1
ATOM 600 C C . ALA A 1 79 ? 2.464 -5.793 -1.193 1.00 87.81 79 ALA A C 1
ATOM 602 O O . ALA A 1 79 ? 2.370 -4.851 -1.978 1.00 87.81 79 ALA A O 1
ATOM 603 N N . LYS A 1 80 ? 2.413 -7.063 -1.593 1.00 89.12 80 LYS A N 1
ATOM 604 C CA . LYS A 1 80 ? 2.062 -7.458 -2.958 1.00 89.12 80 LYS A CA 1
ATOM 605 C C . LYS A 1 80 ? 0.553 -7.657 -3.022 1.00 89.12 80 LYS A C 1
ATOM 607 O O . LYS A 1 80 ? 0.020 -8.466 -2.267 1.00 89.12 80 LYS A O 1
ATOM 612 N N . ALA A 1 81 ? -0.108 -6.960 -3.932 1.00 90.31 81 ALA A N 1
ATOM 613 C CA . ALA A 1 81 ? -1.531 -7.100 -4.190 1.00 90.31 81 ALA A CA 1
ATOM 614 C C . ALA A 1 81 ? -1.736 -7.562 -5.636 1.00 90.31 81 ALA A C 1
ATOM 616 O O . ALA A 1 81 ? -1.087 -7.062 -6.552 1.00 90.31 81 ALA A O 1
ATOM 617 N N . ILE A 1 82 ? -2.616 -8.538 -5.840 1.00 91.56 82 ILE A N 1
ATOM 618 C CA . ILE A 1 82 ? -2.905 -9.102 -7.159 1.00 91.56 82 ILE A CA 1
ATOM 619 C C . ILE A 1 82 ? -4.300 -8.644 -7.556 1.00 91.56 82 ILE A C 1
ATOM 621 O O . ILE A 1 82 ? -5.263 -8.912 -6.838 1.00 91.56 82 ILE A O 1
ATOM 625 N N . LYS A 1 83 ? -4.409 -7.968 -8.697 1.00 90.19 83 LYS A N 1
ATOM 626 C CA . LYS A 1 83 ? -5.693 -7.608 -9.287 1.00 90.19 83 LYS A CA 1
ATOM 627 C C . LYS A 1 83 ? -6.140 -8.689 -10.266 1.00 90.19 83 LYS A C 1
ATOM 629 O O . LYS A 1 83 ? -5.360 -9.070 -11.141 1.00 90.19 83 LYS A O 1
ATOM 634 N N . LYS A 1 84 ? -7.374 -9.171 -10.102 1.00 85.44 84 LYS A N 1
ATOM 635 C CA . LYS A 1 84 ? -8.055 -10.058 -11.056 1.00 85.44 84 LYS A CA 1
ATOM 636 C C . LYS A 1 84 ? -8.878 -9.260 -12.049 1.00 85.44 84 LYS A C 1
ATOM 638 O O . LYS A 1 84 ? -9.538 -8.295 -11.616 1.00 85.44 84 LYS A O 1
#

pLDDT: mean 81.66, std 13.86, range [37.97, 91.81]

Nearest PDB structures (foldseek):
  1b4r-assembly1_A  TM=5.498E-01  e=6.188E-02  Homo sapiens
  6e57-assembly3_C  TM=5.578E-01  e=1.496E-01  Bacteroides ovatus ATCC 8483
  6e57-assembly2_B  TM=5.466E-01  e=3.423E-01  Bacteroides ovatus ATCC 8483
  7fjd-assembly1_g  TM=5.238E-01  e=3.617E-01  Homo sapiens
  7uww-assembly2_B  TM=5.045E-01  e=9.764E-01  Ruminococcus bromii L2-63

Radius of gyration: 12.98 Å; Cα contacts (8 Å, |Δi|>4): 171; chains: 1; bounding box: 42×22×27 Å

Secondary structure (DSSP, 8-state):
--------------EESSSBSSEEEES--TTEEEEEEEETTS-EEEEEES--SEEE-TTSPSEEEEEEEEETTS-EEEEEEEE-

InterPro domains:
  IPR026444 Secretion system, C-terminal sorting domain [PF18962] (14-83)
  IPR026444 Secretion system, C-terminal sorting domain [TIGR04183] (15-84)

Solvent-accessible surface area (backbone atoms only — not comparable to full-atom values): 4875 Å² total; per-residue (Å²): 134,89,85,77,84,73,79,66,84,61,55,79,57,53,64,39,58,72,66,22,64,40,54,38,29,45,80,74,43,92,54,45,42,31,37,35,33,18,40,86,86,69,48,74,78,45,74,38,73,61,52,64,50,64,40,85,46,52,91,54,73,68,44,59,32,40,40,34,37,33,31,70,90,69,52,66,25,69,32,83,42,38,34,92

Mean predicted aligned error: 7.39 Å

Organism: NCBI:txid1854762

Sequence (84 aa):
MATVESSAKKSEIKVYPNPFKEVLYIADTKEVKSVSVADVSGRVVKTIENPGNELHLGELHSGVYLVTVTYKDGSRSTAKAIKK

Foldseek 3Di:
DDDPPPPPPAPAWDKDDAADAFKIFTPDLPFFQKKFKAAPVRHGPDIGGSDDRIDGPNPPDFHKIWIWTQGNVRDIHIDIGTYD